Protein AF-A0A2E0MZ98-F1 (afdb_monomer_lite)

Sequence (123 aa):
MKPDGNIFLRGNPHPTDPNKCYFDMWYFTWFPKGANEYFSNSMGKYVDIESPVEHLTGKFGEISAGAGIDQDVSVWQSQQQGLGSRGFKGDYMPYQERRIRFHHETIDRYIDNSLQNFIKKNS

Foldseek 3Di:
DDPFKDKDWDWAQDPPDNLDIDIDIDIDGDDDPPDQWDQDPLVRGIDGPPDDDDDDDDDLVVDDPDDVVNVVVVVSNVVSVVVPDPPDDDDDDDPVCVVVVVVVVVVVCVVVVVVVVVVVVVD

Structure (mmCIF, N/CA/C/O backbone):
data_AF-A0A2E0MZ98-F1
#
_entry.id   AF-A0A2E0MZ98-F1
#
loop_
_atom_site.group_PDB
_atom_site.id
_atom_site.type_symbol
_atom_site.label_atom_id
_atom_site.label_alt_id
_atom_site.label_comp_id
_atom_site.label_asym_id
_atom_site.label_entity_id
_atom_site.label_seq_id
_atom_site.pdbx_PDB_ins_code
_atom_site.Cartn_x
_atom_site.Cartn_y
_atom_site.Cartn_z
_atom_site.occupancy
_atom_site.B_iso_or_equiv
_atom_site.auth_seq_id
_atom_site.auth_comp_id
_atom_site.auth_asym_id
_atom_site.auth_atom_id
_atom_site.pdbx_PDB_model_num
ATOM 1 N N . MET A 1 1 ? -0.257 6.400 -14.759 1.00 51.25 1 MET A N 1
ATOM 2 C CA . MET A 1 1 ? -0.298 5.020 -15.285 1.00 51.25 1 MET A CA 1
ATOM 3 C C . MET A 1 1 ? -0.128 5.076 -16.784 1.00 51.25 1 MET A C 1
ATOM 5 O O . MET A 1 1 ? -0.776 5.906 -17.412 1.00 51.25 1 MET A O 1
ATOM 9 N N . LYS A 1 2 ? 0.764 4.253 -17.329 1.00 61.59 2 LYS A N 1
ATOM 10 C CA . LYS A 1 2 ? 0.829 4.025 -18.770 1.00 61.59 2 LYS A CA 1
ATOM 11 C C . LYS A 1 2 ? -0.108 2.847 -19.106 1.00 61.59 2 LYS A C 1
ATOM 13 O O . LYS A 1 2 ? -0.313 2.002 -18.237 1.00 61.59 2 LYS A O 1
ATOM 18 N N . PRO A 1 3 ? -0.734 2.825 -20.292 1.00 67.12 3 PRO A N 1
ATOM 19 C CA . PRO A 1 3 ? -1.771 1.844 -20.635 1.00 67.12 3 PRO A CA 1
ATOM 20 C C . PRO A 1 3 ? -1.255 0.401 -20.802 1.00 67.12 3 PRO A C 1
ATOM 22 O O . PRO A 1 3 ? -2.057 -0.512 -20.958 1.00 67.12 3 PRO A O 1
ATOM 25 N N . ASP A 1 4 ? 0.061 0.198 -20.787 1.00 74.69 4 ASP A N 1
ATOM 26 C CA . ASP A 1 4 ? 0.771 -1.060 -21.037 1.00 74.69 4 ASP A CA 1
ATOM 27 C C . ASP A 1 4 ? 1.021 -1.910 -19.778 1.00 74.69 4 ASP A C 1
ATOM 29 O O . ASP A 1 4 ? 1.342 -3.095 -19.894 1.00 74.69 4 ASP A O 1
ATOM 33 N N . GLY A 1 5 ? 0.850 -1.344 -18.577 1.00 79.38 5 GLY A N 1
ATOM 34 C CA . GLY A 1 5 ? 1.155 -2.028 -17.319 1.00 79.38 5 GLY A CA 1
ATOM 35 C C . GLY A 1 5 ? 0.123 -1.808 -16.217 1.00 79.38 5 GLY A C 1
ATOM 36 O O . GLY A 1 5 ? -0.433 -0.720 -16.066 1.00 79.38 5 GLY A O 1
ATOM 37 N N . ASN A 1 6 ? -0.098 -2.848 -15.412 1.00 86.75 6 ASN A N 1
ATOM 38 C CA . ASN A 1 6 ? -0.968 -2.837 -14.241 1.00 86.75 6 ASN A CA 1
ATOM 39 C C . ASN A 1 6 ? -0.158 -3.101 -12.974 1.00 86.75 6 ASN A C 1
ATOM 41 O O . ASN A 1 6 ? 0.630 -4.045 -12.909 1.00 86.75 6 ASN A O 1
ATOM 45 N N . ILE A 1 7 ? -0.399 -2.283 -11.952 1.00 87.50 7 ILE A N 1
ATOM 46 C CA . ILE A 1 7 ? 0.171 -2.472 -10.620 1.00 87.50 7 ILE A CA 1
ATOM 47 C C . ILE A 1 7 ? -0.890 -3.129 -9.744 1.00 87.50 7 ILE A C 1
ATOM 49 O O . ILE A 1 7 ? -2.007 -2.622 -9.639 1.00 87.50 7 ILE A O 1
ATOM 53 N N . PHE A 1 8 ? -0.530 -4.230 -9.095 1.00 90.88 8 PHE A N 1
ATOM 54 C CA . PHE A 1 8 ? -1.339 -4.840 -8.046 1.00 90.88 8 PHE A CA 1
ATOM 55 C C . PHE A 1 8 ? -0.689 -4.571 -6.699 1.00 90.88 8 PHE A C 1
ATOM 57 O O . PHE A 1 8 ? 0.481 -4.886 -6.501 1.00 90.88 8 PHE A O 1
ATOM 64 N N . LEU A 1 9 ? -1.469 -3.992 -5.789 1.00 92.12 9 LEU A N 1
ATOM 65 C CA . LEU A 1 9 ? -1.047 -3.639 -4.441 1.00 92.12 9 LEU A CA 1
ATOM 66 C C . LEU A 1 9 ? -1.887 -4.419 -3.441 1.00 92.12 9 LEU A C 1
ATOM 68 O O . LEU A 1 9 ? -3.116 -4.450 -3.551 1.00 92.12 9 LEU A O 1
ATOM 72 N N . ARG A 1 10 ? -1.235 -5.025 -2.453 1.00 93.06 10 ARG A N 1
ATOM 73 C CA . ARG A 1 10 ? -1.917 -5.775 -1.402 1.00 93.06 10 ARG A CA 1
ATOM 74 C C . ARG A 1 10 ? -1.299 -5.473 -0.046 1.00 93.06 10 ARG A C 1
ATOM 76 O O . ARG A 1 10 ? -0.167 -5.851 0.220 1.00 93.06 10 ARG A O 1
ATOM 83 N N . GLY A 1 11 ? -2.082 -4.848 0.828 1.00 91.44 11 GLY A N 1
ATOM 84 C CA . GLY A 1 11 ? -1.778 -4.766 2.254 1.00 91.44 11 GLY A CA 1
ATOM 85 C C . GLY A 1 11 ? -2.408 -5.940 3.001 1.00 91.44 11 GLY A C 1
ATOM 86 O O . GLY A 1 11 ? -3.613 -6.160 2.892 1.00 91.44 11 GLY A O 1
ATOM 87 N N . ASN A 1 12 ? -1.608 -6.686 3.761 1.00 92.38 12 ASN A N 1
ATOM 88 C CA . ASN A 1 12 ? -2.074 -7.741 4.657 1.00 92.38 12 ASN A CA 1
ATOM 89 C C . ASN A 1 12 ? -1.721 -7.387 6.106 1.00 92.38 12 ASN A C 1
ATOM 91 O O . ASN A 1 12 ? -0.557 -7.076 6.373 1.00 92.38 12 ASN A O 1
ATOM 95 N N . PRO A 1 13 ? -2.659 -7.486 7.062 1.00 92.06 13 PRO A N 1
ATOM 96 C CA . PRO A 1 13 ? -2.314 -7.350 8.472 1.00 92.06 13 PRO A CA 1
ATOM 97 C C . PRO A 1 13 ? -1.311 -8.438 8.872 1.00 92.06 13 PRO A C 1
ATOM 99 O O . PRO A 1 13 ? -1.391 -9.577 8.404 1.00 92.06 13 PRO A O 1
ATOM 102 N N . HIS A 1 14 ? -0.357 -8.099 9.737 1.00 95.06 14 HIS A N 1
ATOM 103 C CA . HIS A 1 14 ? 0.546 -9.104 10.285 1.00 95.06 14 HIS A CA 1
ATOM 104 C C . HIS A 1 14 ? -0.246 -10.057 11.202 1.00 95.06 14 HIS A C 1
ATOM 106 O O . HIS A 1 14 ? -1.059 -9.590 12.002 1.00 95.06 14 HIS A O 1
ATOM 112 N N . PRO A 1 15 ? -0.018 -11.383 11.136 1.00 94.94 15 PRO A N 1
ATOM 113 C CA . PRO A 1 15 ? -0.866 -12.372 11.810 1.00 94.94 15 PRO A CA 1
ATOM 114 C C . PRO A 1 15 ? -0.876 -12.256 13.339 1.00 94.94 15 PRO A C 1
ATOM 116 O O . PRO A 1 15 ? -1.796 -12.750 13.984 1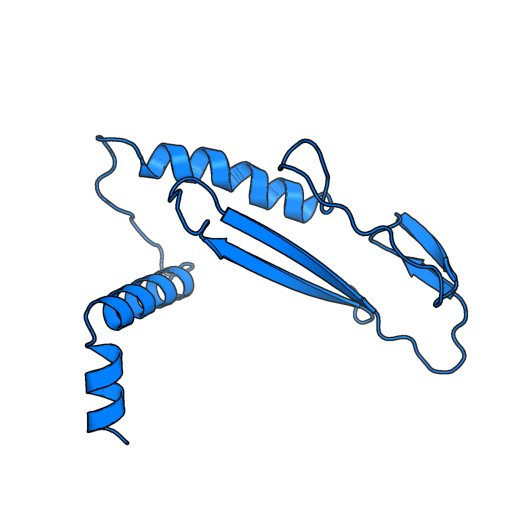.00 94.94 15 PRO A O 1
ATOM 119 N N . THR A 1 16 ? 0.151 -11.638 13.927 1.00 96.69 16 THR A N 1
ATOM 120 C CA . THR A 1 16 ? 0.332 -11.579 15.388 1.00 96.69 16 THR A CA 1
ATOM 121 C C . THR A 1 16 ? 0.677 -10.198 15.941 1.00 96.69 16 THR A C 1
ATOM 123 O O . THR A 1 16 ? 0.757 -10.046 17.155 1.00 96.69 16 THR A O 1
ATOM 126 N N . ASP A 1 17 ? 0.898 -9.193 15.090 1.00 95.00 17 ASP A N 1
ATOM 127 C CA . ASP A 1 17 ? 1.346 -7.869 15.539 1.00 95.00 17 ASP A CA 1
ATOM 128 C C . ASP A 1 17 ? 0.499 -6.785 14.866 1.00 95.00 17 ASP A C 1
ATOM 130 O O . ASP A 1 17 ? 0.718 -6.493 13.692 1.00 95.00 17 ASP A O 1
ATOM 134 N N . PRO A 1 18 ? -0.458 -6.167 15.577 1.00 90.75 18 PRO A N 1
ATOM 135 C CA . PRO A 1 18 ? -1.347 -5.170 14.986 1.00 90.75 18 PRO A CA 1
ATOM 136 C C . PRO A 1 18 ? -0.624 -3.882 14.558 1.00 90.75 18 PRO A C 1
ATOM 138 O O . PRO A 1 18 ? -1.224 -3.052 13.887 1.00 90.75 18 PRO A O 1
ATOM 141 N N . ASN A 1 19 ? 0.654 -3.702 14.917 1.00 91.81 19 ASN A N 1
ATOM 142 C CA . ASN A 1 19 ? 1.465 -2.562 14.484 1.00 91.81 19 ASN A CA 1
ATOM 143 C C . ASN A 1 19 ? 2.284 -2.848 13.219 1.00 91.81 19 ASN A C 1
ATOM 145 O O . ASN A 1 19 ? 3.133 -2.039 12.841 1.00 91.81 19 ASN A O 1
ATOM 149 N N . LYS A 1 20 ? 2.078 -4.004 12.579 1.00 92.75 20 LYS A N 1
ATOM 150 C CA . LYS A 1 20 ? 2.788 -4.406 11.365 1.00 92.75 20 LYS A CA 1
ATOM 151 C C . LYS A 1 20 ? 1.815 -4.865 10.288 1.00 92.75 20 LYS A C 1
ATOM 153 O O . LYS A 1 20 ? 0.741 -5.398 10.557 1.00 92.75 20 LYS A O 1
ATOM 158 N N . CYS A 1 21 ? 2.251 -4.721 9.046 1.00 94.06 21 CYS A N 1
ATOM 159 C CA . CYS A 1 21 ? 1.60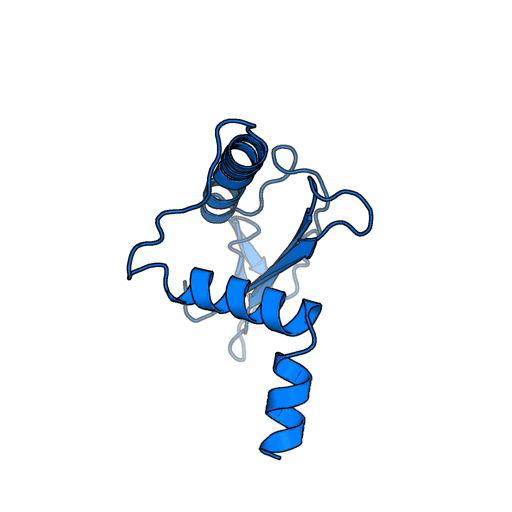6 -5.309 7.884 1.00 94.06 21 CYS A CA 1
ATOM 160 C C . CYS A 1 21 ? 2.669 -5.836 6.916 1.00 94.06 21 CYS A C 1
ATOM 162 O O . CYS A 1 21 ? 3.830 -5.423 6.966 1.00 94.06 21 CYS A O 1
ATOM 164 N N . TYR A 1 22 ? 2.260 -6.756 6.051 1.00 93.94 22 TYR A N 1
ATOM 165 C CA . TYR A 1 22 ? 2.985 -7.062 4.825 1.00 93.94 22 TYR A CA 1
ATOM 166 C C . TYR A 1 22 ? 2.376 -6.243 3.698 1.00 93.94 22 TYR A C 1
ATOM 168 O O . TYR A 1 22 ? 1.150 -6.130 3.609 1.00 93.94 22 TYR A O 1
ATOM 176 N N . PHE A 1 23 ? 3.225 -5.679 2.851 1.00 93.00 23 PHE A N 1
ATOM 177 C CA . PHE A 1 23 ? 2.793 -4.952 1.673 1.00 93.00 23 PHE A CA 1
ATOM 178 C C . PHE A 1 23 ? 3.451 -5.553 0.444 1.00 93.00 23 PHE A C 1
ATOM 180 O O . PHE A 1 23 ? 4.670 -5.488 0.292 1.00 93.00 23 PHE A O 1
ATOM 187 N N . ASP A 1 24 ? 2.624 -6.133 -0.412 1.00 93.06 24 ASP A N 1
ATOM 188 C CA . ASP A 1 24 ? 3.062 -6.761 -1.643 1.00 93.06 24 ASP A CA 1
ATOM 189 C C . ASP A 1 24 ? 2.739 -5.845 -2.829 1.00 93.06 24 ASP A C 1
ATOM 191 O O . ASP A 1 24 ? 1.624 -5.318 -2.945 1.00 93.06 24 ASP A O 1
ATOM 195 N N . MET A 1 25 ? 3.708 -5.688 -3.731 1.00 90.94 25 MET A N 1
ATOM 196 C CA . MET A 1 25 ? 3.540 -4.983 -4.997 1.00 90.94 25 MET A CA 1
ATOM 197 C C . MET A 1 25 ? 3.969 -5.882 -6.150 1.00 90.94 25 MET A C 1
ATOM 199 O O . MET A 1 25 ? 5.100 -6.363 -6.192 1.00 90.94 25 MET A O 1
ATOM 203 N N . TRP A 1 26 ? 3.092 -6.013 -7.140 1.00 90.31 26 TRP A N 1
ATOM 204 C CA . TRP A 1 26 ? 3.406 -6.652 -8.412 1.00 90.31 26 TRP A CA 1
ATOM 205 C C . TRP A 1 26 ? 3.204 -5.677 -9.561 1.00 90.31 26 TRP A C 1
ATOM 207 O O . TRP A 1 26 ? 2.235 -4.914 -9.577 1.00 90.31 26 TRP A O 1
ATOM 217 N N . TYR A 1 27 ? 4.100 -5.743 -10.541 1.00 86.88 27 TYR A N 1
ATOM 218 C CA . TYR A 1 27 ? 3.974 -5.026 -11.802 1.00 86.88 27 TYR A CA 1
ATOM 219 C C . TYR A 1 27 ? 3.785 -6.039 -12.926 1.00 86.88 27 TYR A C 1
ATOM 221 O O . TYR A 1 27 ? 4.673 -6.846 -13.191 1.00 86.88 27 TYR A O 1
ATOM 229 N N . PHE A 1 28 ? 2.631 -5.998 -13.581 1.00 87.06 28 PHE A N 1
ATOM 230 C CA . PHE A 1 28 ? 2.323 -6.857 -14.718 1.00 87.06 28 PHE A CA 1
ATOM 231 C C . PHE A 1 28 ? 2.275 -6.018 -15.983 1.00 87.06 28 PHE A C 1
ATOM 233 O O . PHE A 1 28 ? 1.507 -5.059 -16.061 1.00 87.06 28 PHE A O 1
ATOM 240 N N . THR A 1 29 ? 3.054 -6.407 -16.983 1.00 86.75 29 THR A N 1
ATOM 241 C CA . THR A 1 29 ? 3.071 -5.746 -18.289 1.00 86.75 29 THR A CA 1
ATOM 242 C C . THR A 1 29 ? 2.446 -6.669 -19.319 1.00 86.75 29 THR A C 1
ATOM 244 O O . THR A 1 29 ? 2.754 -7.860 -19.351 1.00 86.75 29 THR A O 1
ATOM 247 N N . TRP A 1 30 ? 1.570 -6.130 -20.166 1.00 86.31 30 TRP A N 1
ATOM 248 C CA . TRP A 1 30 ? 1.043 -6.874 -21.303 1.00 86.31 30 TRP A CA 1
ATOM 249 C C . TRP A 1 30 ? 1.710 -6.388 -22.587 1.00 86.31 30 TRP A C 1
ATOM 251 O O . TRP A 1 30 ? 1.528 -5.246 -23.004 1.00 86.31 30 TRP A O 1
ATOM 261 N N . PHE A 1 31 ? 2.489 -7.266 -23.217 1.00 88.81 31 PHE A N 1
ATOM 262 C CA . PHE A 1 31 ? 3.228 -6.934 -24.429 1.00 88.81 31 PHE A CA 1
ATOM 263 C C . PHE A 1 31 ? 2.393 -7.149 -25.701 1.00 88.81 31 PHE A C 1
ATOM 265 O O . PHE A 1 31 ? 1.715 -8.175 -25.831 1.00 88.81 31 PHE A O 1
ATOM 272 N N . PRO A 1 32 ? 2.448 -6.219 -26.673 1.00 89.12 32 PRO A N 1
ATOM 273 C CA . PRO A 1 32 ? 1.843 -6.428 -27.980 1.00 89.12 32 PRO A CA 1
ATOM 274 C C . PRO A 1 32 ? 2.603 -7.503 -28.770 1.00 89.12 32 PRO A C 1
ATOM 276 O O . PRO A 1 32 ? 3.792 -7.746 -28.561 1.00 89.12 32 PRO A O 1
ATOM 279 N N . LYS A 1 33 ? 1.920 -8.142 -29.725 1.00 91.88 33 LYS A N 1
ATOM 280 C CA . LYS A 1 33 ? 2.520 -9.192 -30.559 1.00 91.88 33 LYS A CA 1
ATOM 281 C C . LYS A 1 33 ? 3.724 -8.649 -31.341 1.00 91.88 33 LYS A C 1
ATOM 283 O O . LYS A 1 33 ? 3.586 -7.675 -32.075 1.00 91.88 33 LYS A O 1
ATOM 288 N N . GLY A 1 34 ? 4.863 -9.334 -31.238 1.00 93.44 34 GLY A N 1
ATOM 289 C CA . GLY A 1 34 ? 6.101 -8.982 -31.943 1.00 93.44 34 GLY A CA 1
ATOM 290 C C . GLY A 1 34 ? 6.980 -7.956 -31.224 1.00 93.44 34 GLY A C 1
ATOM 291 O O . GLY A 1 34 ? 8.014 -7.581 -31.771 1.00 93.44 34 GLY A O 1
ATOM 292 N N . ALA A 1 35 ? 6.597 -7.504 -30.026 1.00 92.19 35 ALA A N 1
ATOM 293 C CA . ALA A 1 35 ? 7.505 -6.755 -29.167 1.00 92.19 35 ALA A CA 1
ATOM 294 C C . ALA A 1 35 ? 8.591 -7.681 -28.611 1.00 92.19 35 ALA A C 1
ATOM 296 O O . ALA A 1 35 ? 8.282 -8.773 -28.144 1.00 92.19 35 ALA A O 1
ATOM 297 N N . ASN A 1 36 ? 9.836 -7.208 -28.632 1.00 94.69 36 ASN A N 1
ATOM 298 C CA . ASN A 1 36 ? 10.981 -7.898 -28.030 1.00 94.69 36 ASN A CA 1
ATOM 299 C C . ASN A 1 36 ? 11.615 -7.072 -26.902 1.00 94.69 36 ASN A C 1
ATOM 301 O O . ASN A 1 36 ? 12.383 -7.602 -26.113 1.00 94.69 36 ASN A O 1
ATOM 305 N N . GLU A 1 37 ? 11.281 -5.784 -26.796 1.00 94.31 37 GLU A N 1
ATOM 306 C CA . GLU A 1 37 ? 11.795 -4.892 -25.759 1.00 94.31 37 GLU A CA 1
ATOM 307 C C . GLU A 1 37 ? 10.692 -3.996 -25.191 1.00 94.31 37 GLU A C 1
ATOM 309 O O . GLU A 1 37 ? 9.695 -3.698 -25.856 1.00 94.31 37 GLU A O 1
ATOM 314 N N . TYR A 1 38 ? 10.885 -3.546 -23.954 1.00 90.88 38 TYR A N 1
ATOM 315 C CA . TYR A 1 38 ? 10.023 -2.567 -23.299 1.00 90.88 38 TYR A CA 1
ATOM 316 C C . TYR A 1 38 ? 10.801 -1.743 -22.272 1.00 90.88 38 TYR A C 1
ATOM 318 O O . TYR A 1 38 ? 11.855 -2.155 -21.788 1.00 90.88 38 TYR A O 1
ATOM 326 N N . PHE A 1 39 ? 10.268 -0.577 -21.897 1.00 89.06 39 PHE A N 1
ATOM 327 C CA . PHE A 1 39 ? 10.805 0.191 -20.775 1.00 89.06 39 PHE A CA 1
ATOM 328 C C . PHE A 1 39 ? 10.253 -0.350 -19.451 1.00 89.06 39 PHE A C 1
ATOM 330 O O . PHE A 1 39 ? 9.088 -0.117 -19.114 1.00 89.06 39 PHE A O 1
ATOM 337 N N . SER A 1 40 ? 11.090 -1.034 -18.673 1.00 87.69 40 SER A N 1
ATOM 338 C CA . SER A 1 40 ? 10.712 -1.535 -17.352 1.00 87.69 40 SER A CA 1
ATOM 339 C C . SER A 1 40 ? 10.745 -0.409 -16.324 1.00 87.69 40 SER A C 1
ATOM 341 O O . SER A 1 40 ? 11.812 0.097 -15.980 1.00 87.69 40 SER A O 1
ATOM 343 N N . ASN A 1 41 ? 9.579 -0.023 -15.795 1.00 81.94 41 ASN A N 1
ATOM 344 C CA . ASN A 1 41 ? 9.504 0.993 -14.738 1.00 81.94 41 ASN A CA 1
ATOM 345 C C . ASN A 1 41 ? 10.131 0.495 -13.424 1.00 81.94 41 ASN A C 1
ATOM 347 O O . ASN A 1 41 ? 10.708 1.294 -12.696 1.00 81.94 41 ASN A O 1
ATOM 351 N N . SER A 1 42 ? 10.070 -0.814 -13.154 1.00 81.50 42 SER A N 1
ATOM 352 C CA . SER A 1 42 ? 10.707 -1.429 -11.984 1.00 81.50 42 SER A CA 1
ATOM 353 C C . SER A 1 42 ? 12.235 -1.446 -12.083 1.00 81.50 42 SER A C 1
ATOM 355 O O . SER A 1 42 ? 12.905 -1.373 -11.062 1.00 81.50 42 SER A O 1
ATOM 357 N N . MET A 1 43 ? 12.796 -1.522 -13.297 1.00 85.75 43 MET A N 1
ATOM 358 C CA . MET A 1 43 ? 14.253 -1.549 -13.520 1.00 85.75 43 MET A CA 1
ATOM 359 C C . MET A 1 43 ? 14.826 -0.210 -14.013 1.00 85.75 43 MET A C 1
ATOM 361 O O . MET A 1 43 ? 16.041 -0.076 -14.143 1.00 85.75 43 MET A O 1
ATOM 365 N N . GLY A 1 44 ? 13.970 0.763 -14.338 1.00 87.19 44 GLY A N 1
ATOM 366 C CA . GLY A 1 44 ? 14.351 2.093 -14.819 1.00 87.19 44 GLY A CA 1
ATOM 367 C C . GLY A 1 44 ? 15.054 2.121 -16.182 1.00 87.19 44 GLY A C 1
ATOM 368 O O . GLY A 1 44 ? 15.761 3.084 -16.472 1.00 87.19 44 GLY A O 1
ATOM 369 N N . LYS A 1 45 ? 14.912 1.081 -17.014 1.00 91.50 45 LYS A N 1
ATOM 370 C CA . LYS A 1 45 ? 15.629 0.952 -18.295 1.00 91.50 45 LYS A CA 1
ATOM 371 C C . LYS A 1 45 ? 14.858 0.117 -19.318 1.00 91.50 45 LYS A C 1
ATOM 373 O O . LYS A 1 45 ? 13.954 -0.635 -18.955 1.00 91.50 45 LYS A O 1
ATOM 378 N N . TYR A 1 46 ? 15.245 0.238 -20.589 1.00 93.00 46 TYR A N 1
ATOM 379 C CA . TYR A 1 46 ? 14.803 -0.687 -21.633 1.00 93.00 46 TYR A CA 1
ATOM 380 C C . TYR A 1 46 ? 15.425 -2.068 -21.409 1.00 93.00 46 TYR A C 1
ATOM 382 O O . TYR A 1 46 ? 16.621 -2.169 -21.122 1.00 93.00 46 TYR A O 1
ATOM 390 N N . VAL A 1 47 ? 14.602 -3.109 -21.496 1.00 93.00 47 VAL A N 1
ATOM 391 C CA . VAL A 1 47 ? 14.992 -4.512 -21.320 1.00 93.00 47 VAL A CA 1
ATOM 392 C C . VAL A 1 47 ? 14.229 -5.402 -22.299 1.00 93.00 47 VAL A C 1
ATOM 394 O O . VAL A 1 47 ? 13.181 -5.004 -22.812 1.00 93.00 47 VAL A O 1
ATOM 397 N N . ASP A 1 48 ? 14.746 -6.608 -22.527 1.00 94.69 48 ASP A N 1
ATOM 398 C CA . ASP A 1 48 ? 14.028 -7.653 -23.261 1.00 94.69 48 ASP A CA 1
ATOM 399 C C . ASP A 1 48 ? 12.759 -8.067 -22.492 1.00 94.69 48 ASP A C 1
ATOM 401 O O . ASP A 1 48 ? 12.762 -8.060 -21.256 1.00 94.69 48 ASP A O 1
ATOM 405 N N . ILE A 1 49 ? 11.685 -8.420 -23.201 1.00 91.94 49 ILE A N 1
ATOM 406 C CA . ILE A 1 49 ? 10.404 -8.828 -22.596 1.00 91.94 49 ILE A CA 1
ATOM 407 C C . ILE A 1 49 ? 10.530 -10.060 -21.681 1.00 91.94 49 ILE A C 1
ATOM 409 O O . ILE A 1 49 ? 9.758 -10.185 -20.733 1.00 91.94 49 ILE A O 1
ATOM 413 N N . GLU A 1 50 ? 11.532 -10.912 -21.910 1.00 91.38 50 GLU A N 1
ATOM 414 C CA . GLU A 1 50 ? 11.839 -12.102 -21.111 1.00 91.38 50 GLU A CA 1
ATOM 415 C C . GLU A 1 50 ? 12.788 -11.803 -19.939 1.00 91.38 50 GLU A C 1
ATOM 417 O O . GLU A 1 50 ? 13.128 -12.696 -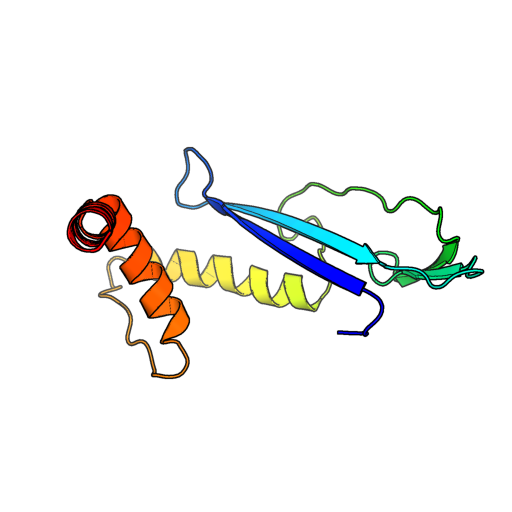19.160 1.00 91.38 50 GLU A O 1
ATOM 422 N N . SER A 1 51 ? 13.253 -10.556 -19.792 1.00 91.00 51 SER A N 1
ATOM 423 C CA . SER A 1 51 ? 14.174 -10.187 -18.715 1.00 91.00 51 SER A CA 1
ATOM 424 C C . SER A 1 51 ? 13.481 -10.321 -17.357 1.00 91.00 51 SER A C 1
ATOM 426 O O . SER A 1 51 ? 12.530 -9.578 -17.085 1.00 91.00 51 SER A O 1
ATOM 428 N N . PRO A 1 52 ? 13.959 -11.206 -16.462 1.00 86.38 52 PRO A N 1
ATOM 429 C CA . PRO A 1 52 ? 13.367 -11.334 -15.145 1.00 86.38 52 PRO A CA 1
ATOM 430 C C . PRO A 1 52 ? 13.662 -10.080 -14.321 1.00 86.38 52 PRO A C 1
ATOM 432 O O . PRO A 1 52 ? 14.797 -9.599 -14.260 1.00 86.38 52 PRO A O 1
ATOM 435 N N . VAL A 1 53 ? 12.633 -9.567 -13.654 1.00 86.81 53 VAL A N 1
ATOM 436 C CA . VAL A 1 53 ? 12.799 -8.561 -12.604 1.00 86.81 53 VAL A CA 1
ATOM 437 C C . VAL A 1 53 ? 13.170 -9.284 -11.312 1.00 86.81 53 VAL A C 1
ATOM 439 O O . VAL A 1 53 ? 12.580 -10.312 -10.978 1.00 86.81 53 VAL A O 1
ATOM 442 N N . GLU A 1 54 ? 14.148 -8.753 -10.581 1.00 88.00 54 GLU A N 1
ATOM 443 C CA . GLU A 1 54 ? 14.514 -9.282 -9.269 1.00 88.00 54 GLU A CA 1
ATOM 444 C C . GLU A 1 54 ? 13.345 -9.130 -8.287 1.00 88.00 54 GLU A C 1
ATOM 446 O O . GLU A 1 54 ? 12.768 -8.050 -8.139 1.00 88.00 54 GLU A O 1
ATOM 451 N N . HIS A 1 55 ? 12.995 -10.218 -7.602 1.00 90.44 55 HIS A N 1
ATOM 452 C CA . HIS A 1 55 ? 12.010 -10.171 -6.533 1.00 90.44 55 HIS A CA 1
ATOM 453 C C . HIS A 1 55 ? 12.684 -9.725 -5.235 1.00 90.44 55 HIS A C 1
ATOM 455 O O . HIS A 1 55 ? 13.470 -10.467 -4.645 1.00 90.44 55 HIS A O 1
ATOM 461 N N . LEU A 1 56 ? 12.360 -8.513 -4.792 1.00 90.75 56 LEU A N 1
ATOM 462 C CA . LEU A 1 56 ? 12.905 -7.927 -3.574 1.00 90.75 56 LEU A CA 1
ATOM 463 C C . LEU A 1 56 ? 11.962 -8.154 -2.391 1.00 90.75 56 LEU A C 1
ATOM 465 O O . LEU A 1 56 ? 10.744 -8.039 -2.505 1.00 90.75 56 LEU A O 1
ATOM 469 N N . THR A 1 57 ? 12.533 -8.447 -1.227 1.00 93.50 57 THR A N 1
ATOM 470 C CA . THR A 1 57 ? 11.808 -8.533 0.045 1.00 93.50 57 THR A CA 1
ATOM 471 C C . THR A 1 57 ? 12.644 -7.862 1.122 1.00 93.50 57 THR A C 1
ATOM 473 O O . THR A 1 57 ? 13.837 -8.125 1.245 1.00 93.50 57 THR A O 1
ATOM 476 N N . GLY A 1 58 ? 12.026 -6.990 1.907 1.00 92.56 58 GLY A N 1
ATOM 477 C CA . GLY A 1 58 ? 12.728 -6.179 2.893 1.00 92.56 58 GLY A CA 1
ATOM 478 C C . GLY A 1 58 ? 11.767 -5.283 3.654 1.00 92.56 58 GLY A C 1
ATOM 479 O O . GLY A 1 58 ? 10.557 -5.304 3.413 1.00 92.56 58 GLY A O 1
ATOM 480 N N . LYS A 1 59 ? 12.295 -4.508 4.600 1.00 90.56 59 LYS A N 1
ATOM 481 C CA . LYS A 1 59 ? 11.482 -3.534 5.330 1.00 90.56 59 LYS A CA 1
ATOM 482 C C . LYS A 1 59 ? 11.392 -2.227 4.553 1.00 90.56 59 LYS A C 1
ATOM 484 O O . LYS A 1 59 ? 12.293 -1.862 3.798 1.00 90.56 59 LYS A O 1
ATOM 489 N N . PHE A 1 60 ? 10.313 -1.489 4.796 1.00 84.56 60 PHE A N 1
ATOM 490 C CA . PHE A 1 60 ? 10.208 -0.111 4.333 1.00 84.56 60 PHE A CA 1
ATOM 491 C C . PHE A 1 60 ? 11.431 0.705 4.784 1.00 84.56 60 PHE A C 1
ATOM 493 O O . PHE A 1 60 ? 11.836 0.625 5.946 1.00 84.56 60 PHE A O 1
ATOM 500 N N . GLY A 1 61 ? 12.015 1.464 3.854 1.00 84.50 61 GLY A N 1
ATOM 501 C CA . GLY A 1 61 ? 13.244 2.237 4.057 1.00 84.50 61 GLY A CA 1
ATOM 502 C C . GLY A 1 61 ? 14.537 1.478 3.735 1.00 84.50 61 GLY A C 1
ATOM 503 O O . GLY A 1 61 ? 15.554 2.119 3.492 1.00 84.50 61 GLY A O 1
ATOM 504 N N . GLU A 1 62 ? 14.506 0.142 3.680 1.00 91.62 62 GLU A N 1
ATOM 505 C CA . GLU A 1 62 ? 15.630 -0.685 3.208 1.00 91.62 62 GLU A CA 1
ATOM 506 C C . GLU A 1 62 ? 15.506 -0.987 1.708 1.00 91.62 62 GLU A C 1
ATOM 508 O O . GLU A 1 62 ? 16.504 -1.020 0.992 1.00 91.62 62 GLU A O 1
ATOM 513 N N . ILE A 1 63 ? 14.272 -1.184 1.235 1.00 89.62 63 ILE A N 1
ATOM 514 C CA . ILE A 1 63 ? 13.932 -1.405 -0.174 1.00 89.62 63 ILE A CA 1
ATOM 515 C C . ILE A 1 63 ? 12.944 -0.337 -0.653 1.00 89.62 63 ILE A C 1
ATOM 517 O O . ILE A 1 63 ? 12.122 0.149 0.126 1.00 89.62 63 ILE A O 1
ATOM 521 N N . SER A 1 64 ? 13.027 0.015 -1.936 1.00 86.88 64 SER A N 1
ATOM 522 C CA . SER A 1 64 ? 12.104 0.945 -2.596 1.00 86.88 64 SER A CA 1
ATOM 523 C C . SER A 1 64 ? 11.126 0.175 -3.480 1.00 86.88 64 SER A C 1
ATOM 525 O O . SER A 1 64 ? 11.531 -0.711 -4.234 1.00 86.88 64 SER A O 1
ATOM 527 N N . ALA A 1 65 ? 9.848 0.549 -3.419 1.00 85.06 65 ALA A N 1
ATOM 528 C CA . ALA A 1 65 ? 8.806 0.088 -4.340 1.00 85.06 65 ALA A CA 1
ATOM 529 C C . ALA A 1 65 ? 8.505 1.140 -5.430 1.00 85.06 65 ALA A C 1
ATOM 531 O O . ALA A 1 65 ? 7.493 1.073 -6.129 1.00 85.06 65 ALA A O 1
ATOM 532 N N . GLY A 1 66 ? 9.396 2.122 -5.588 1.00 85.06 66 GLY A N 1
ATOM 533 C CA . GLY A 1 66 ? 9.234 3.272 -6.466 1.00 85.06 66 GLY A CA 1
ATOM 534 C C . GLY A 1 66 ? 8.702 4.499 -5.726 1.00 85.06 66 GLY A C 1
ATOM 535 O O . GLY A 1 66 ? 7.924 4.402 -4.780 1.00 85.06 66 GLY A O 1
ATOM 536 N N . ALA A 1 67 ? 9.093 5.683 -6.207 1.00 85.12 67 ALA A N 1
ATOM 537 C CA . ALA A 1 67 ? 8.943 6.942 -5.474 1.00 85.12 67 ALA A CA 1
ATOM 538 C C . ALA A 1 67 ? 7.514 7.254 -4.994 1.00 85.12 67 ALA A C 1
ATOM 540 O O . ALA A 1 67 ? 7.350 7.808 -3.913 1.00 85.12 67 ALA A O 1
ATOM 541 N N . GLY A 1 68 ? 6.484 6.909 -5.775 1.00 85.94 68 GLY A N 1
ATOM 542 C CA . GLY A 1 68 ? 5.091 7.144 -5.375 1.00 85.94 68 GLY A CA 1
ATOM 543 C C . GLY A 1 68 ? 4.648 6.251 -4.213 1.00 85.94 68 GLY A C 1
ATOM 544 O O . GLY A 1 68 ? 4.073 6.738 -3.247 1.00 85.94 68 GLY A O 1
ATOM 545 N N . ILE A 1 69 ? 4.978 4.960 -4.269 1.00 88.25 69 ILE A N 1
ATOM 546 C CA . ILE A 1 69 ? 4.650 4.019 -3.192 1.00 88.25 69 ILE A CA 1
ATOM 547 C C . ILE A 1 69 ? 5.459 4.340 -1.938 1.00 88.25 69 ILE A C 1
ATOM 549 O O . ILE A 1 69 ? 4.919 4.317 -0.837 1.00 88.25 69 ILE A O 1
ATOM 553 N N . ASP A 1 70 ? 6.731 4.703 -2.094 1.00 88.75 70 ASP A N 1
ATOM 554 C CA . ASP A 1 70 ? 7.569 5.086 -0.959 1.00 88.75 70 ASP A CA 1
ATOM 555 C C . ASP A 1 70 ? 6.999 6.315 -0.228 1.00 88.75 70 ASP A C 1
ATOM 557 O O . ASP A 1 70 ? 7.029 6.375 1.002 1.00 88.75 70 ASP A O 1
ATOM 561 N N . GLN A 1 71 ? 6.426 7.273 -0.969 1.00 89.69 71 GLN A N 1
ATOM 562 C CA . GLN A 1 71 ? 5.723 8.422 -0.392 1.00 89.69 71 GLN A CA 1
ATOM 563 C C . GLN A 1 71 ? 4.471 7.993 0.377 1.00 89.69 71 GLN A C 1
ATOM 565 O O . GLN A 1 71 ? 4.312 8.410 1.525 1.00 89.69 71 GLN A O 1
ATOM 570 N N . ASP A 1 72 ? 3.628 7.131 -0.194 1.00 89.12 72 ASP A N 1
ATOM 571 C CA . ASP A 1 72 ? 2.425 6.632 0.483 1.00 89.12 72 ASP A CA 1
ATOM 572 C C . ASP A 1 72 ? 2.775 5.876 1.777 1.00 89.12 72 ASP A C 1
ATOM 574 O O . ASP A 1 72 ? 2.235 6.175 2.844 1.00 89.12 72 ASP A O 1
ATOM 578 N N . VAL A 1 73 ? 3.733 4.943 1.715 1.00 87.00 73 VAL A N 1
ATOM 579 C CA . VAL A 1 73 ? 4.138 4.115 2.865 1.00 87.00 73 VAL A CA 1
ATOM 580 C C . VAL A 1 73 ? 4.821 4.948 3.955 1.00 87.00 73 VAL A C 1
ATOM 582 O O . VAL A 1 73 ? 4.678 4.642 5.142 1.00 87.00 73 VAL A O 1
ATOM 585 N N . SER A 1 74 ? 5.493 6.050 3.601 1.00 88.12 74 SER A N 1
ATOM 586 C CA . SER A 1 74 ? 6.084 6.962 4.593 1.00 88.12 74 SER A CA 1
ATOM 587 C C . SER A 1 74 ? 5.045 7.581 5.539 1.00 88.12 74 SER A C 1
ATOM 589 O O . SER A 1 74 ? 5.340 7.835 6.710 1.00 88.12 74 SER A O 1
ATOM 591 N N . VAL A 1 75 ? 3.807 7.770 5.069 1.00 91.00 75 VAL A N 1
ATOM 592 C CA . VAL A 1 75 ? 2.705 8.313 5.877 1.00 91.00 75 VAL A CA 1
ATOM 593 C C . VAL A 1 75 ? 2.150 7.262 6.841 1.00 91.00 75 VAL A C 1
ATOM 595 O O . VAL A 1 75 ? 1.671 7.601 7.921 1.00 91.00 75 VAL A O 1
ATOM 598 N N . TRP A 1 76 ? 2.253 5.973 6.513 1.00 90.31 76 TRP A N 1
ATOM 599 C CA . TRP A 1 76 ? 1.634 4.908 7.310 1.00 90.31 76 TRP A CA 1
ATOM 600 C C . TRP A 1 76 ? 2.219 4.820 8.716 1.00 90.31 76 TRP A C 1
ATOM 602 O O . TRP A 1 76 ? 1.487 4.602 9.681 1.00 90.31 76 TRP A O 1
ATOM 612 N N . GLN A 1 77 ? 3.531 5.031 8.853 1.00 86.94 77 GLN A N 1
ATOM 613 C CA . GLN A 1 77 ? 4.196 4.996 10.156 1.00 86.94 77 GLN A CA 1
ATOM 614 C C . GLN A 1 77 ? 3.695 6.110 11.079 1.00 86.94 77 GLN A C 1
ATOM 616 O O . GLN A 1 77 ? 3.372 5.849 12.239 1.00 86.94 77 GLN A O 1
ATOM 621 N N . SER A 1 78 ? 3.604 7.341 10.569 1.00 90.50 78 SER A N 1
ATOM 622 C CA . SER A 1 78 ? 3.132 8.478 11.362 1.00 90.50 78 SER A CA 1
ATOM 623 C C . SER A 1 78 ? 1.640 8.358 11.678 1.00 90.50 78 SER A C 1
ATOM 625 O O . SER A 1 78 ? 1.230 8.635 12.807 1.00 90.50 78 SER A O 1
ATOM 627 N N . GLN A 1 79 ? 0.837 7.852 10.736 1.00 91.94 79 GLN A N 1
ATOM 628 C CA . GLN A 1 79 ? -0.583 7.595 10.956 1.00 91.94 79 GLN A CA 1
ATOM 629 C C . GLN A 1 79 ? -0.808 6.529 12.038 1.00 91.94 79 GLN A C 1
ATOM 631 O O . GLN A 1 79 ? -1.552 6.782 12.984 1.00 91.94 79 GLN A O 1
ATOM 636 N N . GLN A 1 80 ? -0.110 5.387 11.977 1.00 91.81 80 GLN A N 1
ATOM 637 C CA . GLN A 1 80 ? -0.213 4.329 12.991 1.00 91.81 80 GLN A CA 1
ATOM 638 C C . GLN A 1 80 ? 0.173 4.831 14.392 1.00 91.81 80 GLN A C 1
ATOM 640 O O . GLN A 1 80 ? -0.499 4.523 15.377 1.00 91.81 80 GLN A O 1
ATOM 645 N N . GLN A 1 81 ? 1.232 5.640 14.496 1.00 92.25 81 GLN A N 1
ATOM 646 C CA . GLN A 1 81 ? 1.638 6.253 15.766 1.00 92.25 81 GLN A CA 1
ATOM 647 C C . GLN A 1 81 ? 0.573 7.212 16.312 1.00 92.25 81 GLN A C 1
ATOM 649 O O . GLN A 1 81 ? 0.295 7.203 17.513 1.00 92.25 81 GLN A O 1
ATOM 654 N N . GLY A 1 82 ? -0.042 8.015 15.440 1.00 93.31 82 GLY A N 1
ATOM 655 C CA . GLY A 1 82 ? -1.139 8.910 15.804 1.00 93.31 82 GLY A CA 1
ATOM 656 C C . GLY A 1 82 ? -2.355 8.153 16.341 1.00 93.31 82 GLY A C 1
ATOM 657 O O . GLY A 1 82 ? -2.866 8.499 17.409 1.00 93.31 82 GLY A O 1
ATOM 658 N N . LEU A 1 83 ? -2.761 7.081 15.653 1.00 92.12 83 LEU A N 1
ATOM 659 C CA . LEU A 1 83 ? -3.881 6.218 16.050 1.00 92.12 83 LEU A CA 1
ATOM 660 C C . LEU A 1 83 ? -3.638 5.514 17.396 1.00 92.12 83 LEU A C 1
ATOM 662 O O . LEU A 1 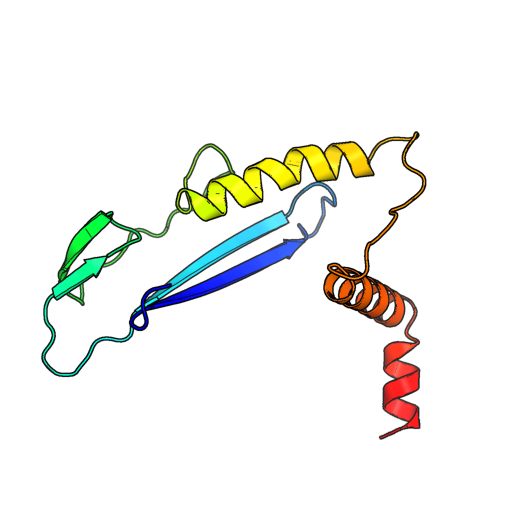83 ? -4.579 5.281 18.151 1.00 92.12 83 LEU A O 1
ATOM 666 N N . GLY A 1 84 ? -2.378 5.223 17.735 1.00 92.81 84 GLY A N 1
ATOM 667 C CA . GLY A 1 84 ? -1.993 4.643 19.027 1.00 92.81 84 GLY A CA 1
ATOM 668 C C . GLY A 1 84 ? -2.003 5.622 20.213 1.00 92.81 84 GLY A C 1
ATOM 669 O O . GLY A 1 84 ? -1.773 5.213 21.354 1.00 92.81 84 GLY A O 1
ATOM 670 N N . SER A 1 85 ? -2.239 6.917 19.988 1.00 95.00 85 SER A N 1
ATOM 671 C CA . SER A 1 8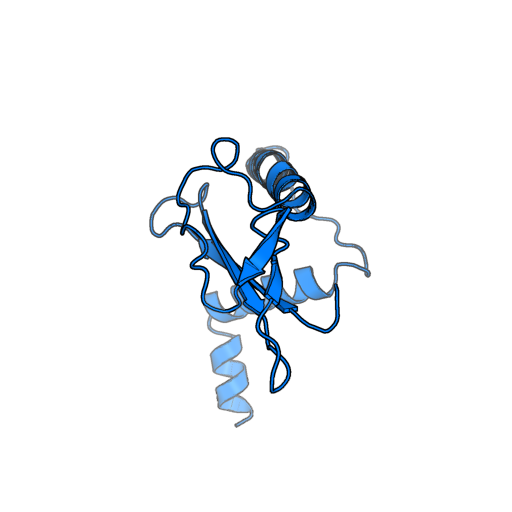5 ? -2.220 7.928 21.049 1.00 95.00 85 SER A CA 1
ATOM 672 C C . SER A 1 85 ? -3.415 7.805 21.999 1.00 95.00 85 SER A C 1
ATOM 674 O O . SER A 1 85 ? -4.563 7.749 21.573 1.00 95.00 85 SER A O 1
ATOM 676 N N . ARG A 1 86 ? -3.187 7.929 23.317 1.00 95.25 86 ARG A N 1
ATOM 677 C CA . ARG A 1 86 ? -4.282 8.052 24.311 1.00 95.25 86 ARG A CA 1
ATOM 678 C C . ARG A 1 86 ? -5.157 9.297 24.103 1.00 95.25 86 ARG A C 1
ATOM 680 O O . ARG A 1 86 ? -6.271 9.368 24.627 1.00 95.25 86 ARG A O 1
ATOM 687 N N . GLY A 1 87 ? -4.621 10.302 23.410 1.00 95.44 87 GLY A N 1
ATOM 688 C CA . GLY A 1 87 ? -5.333 11.529 23.063 1.00 95.44 87 GLY A CA 1
ATOM 689 C C . GLY A 1 87 ? -6.231 11.381 21.836 1.00 95.44 87 GLY A C 1
ATOM 690 O O . GLY A 1 87 ? -7.102 12.222 21.638 1.00 95.44 87 GLY A O 1
ATOM 691 N N . PHE A 1 88 ? -6.053 10.326 21.040 1.00 94.06 88 PHE A N 1
ATOM 692 C CA . PHE A 1 88 ? -6.899 10.061 19.888 1.00 94.06 88 PHE A CA 1
ATOM 693 C C . PHE A 1 88 ? -8.305 9.651 20.350 1.00 94.06 88 PHE A C 1
ATOM 695 O O . PHE A 1 88 ? -8.469 8.833 21.257 1.00 94.06 88 PHE A O 1
ATOM 702 N N . LYS A 1 89 ? -9.330 10.281 19.767 1.00 93.25 89 LYS A N 1
ATOM 703 C CA . LYS A 1 89 ? -10.748 10.070 20.116 1.00 93.25 89 LYS A CA 1
ATOM 704 C C . LYS A 1 89 ? -11.588 9.549 18.948 1.00 93.25 89 LYS A C 1
ATOM 706 O O . LYS A 1 89 ? -12.784 9.349 19.131 1.00 93.25 89 LYS A O 1
ATOM 711 N N . GLY A 1 90 ? -10.974 9.326 17.788 1.00 88.50 90 GLY A N 1
ATOM 712 C CA . GLY A 1 90 ? -11.654 8.981 16.543 1.00 88.50 90 GLY A CA 1
ATOM 713 C C . GLY A 1 90 ? -11.445 10.027 15.448 1.00 88.50 90 GLY A C 1
ATOM 714 O O . GLY A 1 90 ? -10.944 11.127 15.697 1.00 88.50 90 GLY A O 1
ATOM 715 N N . ASP A 1 91 ? -11.848 9.658 14.236 1.00 84.25 91 ASP A N 1
ATOM 716 C CA . ASP A 1 91 ? -11.619 10.431 13.016 1.00 84.25 91 ASP A CA 1
ATOM 717 C C . ASP A 1 91 ? -12.806 11.337 12.686 1.00 84.25 91 ASP A C 1
ATOM 719 O O . ASP A 1 91 ? -13.968 10.942 12.807 1.00 84.25 91 ASP A O 1
ATOM 723 N N . TYR A 1 92 ? -12.526 12.524 12.145 1.00 88.38 92 TYR A N 1
ATOM 724 C CA . TYR A 1 92 ? -13.510 13.266 11.359 1.00 88.38 92 TYR A CA 1
ATOM 725 C C . TYR A 1 92 ? -13.273 12.984 9.874 1.00 88.38 92 TYR A C 1
ATOM 727 O O . TYR A 1 92 ? -12.419 13.605 9.248 1.00 88.38 92 TYR A O 1
ATOM 735 N N . MET A 1 93 ? -14.025 12.040 9.302 1.00 88.94 93 MET A N 1
ATOM 736 C CA . MET A 1 93 ? -13.869 11.684 7.888 1.00 88.94 93 MET A CA 1
ATOM 737 C C . MET A 1 93 ? -14.676 12.626 6.976 1.00 88.94 93 MET A C 1
ATOM 739 O O . MET A 1 93 ? -15.911 12.634 7.064 1.00 88.94 93 MET A O 1
ATOM 743 N N . PRO A 1 94 ? -14.043 13.375 6.057 1.00 93.81 94 PRO A N 1
ATOM 744 C CA . PRO A 1 94 ? -14.748 14.180 5.071 1.00 93.81 94 PRO A CA 1
ATOM 745 C C . PRO A 1 94 ? -15.444 13.301 4.019 1.00 93.81 94 PRO A C 1
ATOM 747 O O . PRO A 1 94 ? -15.171 12.109 3.866 1.00 93.81 94 PRO A O 1
ATOM 750 N N . TYR A 1 95 ? -16.339 13.899 3.231 1.00 95.19 95 TYR A N 1
ATOM 751 C CA . TYR A 1 95 ? -17.091 13.182 2.192 1.00 95.19 95 TYR A CA 1
ATOM 752 C C . TYR A 1 95 ? -16.193 12.520 1.125 1.00 95.19 95 TYR A C 1
ATOM 754 O O . TYR A 1 95 ? -16.555 11.493 0.537 1.00 95.19 95 TYR A O 1
ATOM 762 N N . GLN A 1 96 ? -15.007 13.080 0.876 1.00 96.94 96 GLN A N 1
ATOM 763 C CA . GLN A 1 96 ? -13.991 12.512 -0.012 1.00 96.94 96 GLN A CA 1
ATOM 764 C C . GLN A 1 96 ? -13.549 11.109 0.441 1.00 96.94 96 GLN A C 1
ATOM 766 O O . GLN A 1 96 ? -13.336 10.236 -0.400 1.00 96.94 96 GLN A O 1
ATOM 771 N N . GLU A 1 97 ? -13.515 10.858 1.751 1.00 94.75 97 GLU A N 1
ATOM 772 C CA . GLU A 1 97 ? -13.072 9.597 2.358 1.00 94.75 97 GLU A CA 1
ATOM 773 C C . GLU A 1 97 ? -14.213 8.604 2.610 1.00 94.75 97 GLU A C 1
ATOM 775 O O . GLU A 1 97 ? -14.023 7.563 3.231 1.00 94.75 97 GLU A O 1
ATOM 780 N N . ARG A 1 98 ? -15.415 8.849 2.074 1.00 95.31 98 ARG A N 1
ATOM 781 C CA . ARG A 1 98 ? -16.579 7.960 2.266 1.00 95.31 98 ARG A CA 1
ATOM 782 C C . ARG A 1 98 ? -16.329 6.491 1.898 1.00 95.31 98 ARG A C 1
ATOM 784 O O . ARG A 1 98 ? -16.973 5.611 2.455 1.00 95.31 98 ARG A O 1
ATOM 791 N N . ARG A 1 99 ? -15.405 6.214 0.968 1.00 96.19 99 ARG A N 1
ATOM 792 C CA . ARG A 1 99 ? -15.013 4.838 0.606 1.00 96.19 99 ARG A CA 1
ATOM 793 C C . ARG A 1 99 ? -14.135 4.180 1.671 1.00 96.19 99 ARG A C 1
ATOM 795 O O . ARG A 1 99 ? -14.281 2.985 1.893 1.00 96.19 99 ARG A O 1
ATOM 802 N N . ILE A 1 100 ? -13.284 4.956 2.342 1.00 93.19 100 ILE A N 1
ATOM 803 C CA . ILE A 1 100 ? -12.497 4.503 3.496 1.00 93.19 100 ILE A CA 1
ATOM 804 C C . ILE A 1 100 ? -13.456 4.207 4.652 1.00 93.19 100 ILE A C 1
ATOM 806 O O . ILE A 1 100 ? -13.424 3.115 5.208 1.00 93.19 100 ILE A O 1
ATOM 810 N N . ARG A 1 101 ? -14.411 5.110 4.916 1.00 93.25 101 ARG A N 1
ATOM 811 C CA . ARG A 1 101 ? -15.475 4.866 5.901 1.00 93.25 101 ARG A CA 1
ATOM 812 C C . ARG A 1 101 ? -16.240 3.575 5.620 1.00 93.25 101 ARG A C 1
ATOM 814 O O . ARG A 1 101 ? -16.341 2.724 6.492 1.00 93.25 101 ARG A O 1
ATOM 821 N N . PHE A 1 102 ? -16.740 3.415 4.394 1.00 94.25 102 PHE A N 1
ATOM 822 C CA . PHE A 1 102 ? -17.466 2.211 3.988 1.00 94.25 102 PHE A CA 1
ATOM 823 C C . PHE A 1 102 ? -16.629 0.939 4.179 1.00 94.25 102 PHE A C 1
ATOM 825 O O . PHE A 1 102 ? -17.162 -0.088 4.595 1.00 94.25 102 PHE A O 1
ATOM 832 N N . HIS A 1 103 ? -15.325 0.999 3.898 1.00 93.25 103 HIS A N 1
ATOM 833 C CA . HIS A 1 103 ? -14.418 -0.122 4.122 1.00 93.25 103 HIS A CA 1
ATOM 834 C C . HIS A 1 103 ? -14.350 -0.515 5.606 1.00 93.25 103 HIS A C 1
ATOM 836 O O . HIS A 1 103 ? -14.577 -1.682 5.921 1.00 93.25 103 HIS A O 1
ATOM 842 N N . HIS A 1 104 ? -14.132 0.445 6.512 1.00 91.69 104 HIS A N 1
ATOM 843 C CA . HIS A 1 104 ? -14.115 0.182 7.956 1.00 91.69 104 HIS A CA 1
ATOM 844 C C . HIS A 1 104 ? -15.465 -0.321 8.476 1.00 91.69 104 HIS A C 1
ATOM 846 O O . HIS A 1 104 ? -15.510 -1.353 9.136 1.00 91.69 104 HIS A O 1
ATOM 852 N N . GLU A 1 105 ? -16.574 0.313 8.085 1.00 92.88 105 GLU A N 1
ATOM 853 C CA . GLU A 1 105 ? -17.918 -0.146 8.462 1.00 92.88 105 GLU A CA 1
ATOM 854 C C . GLU A 1 105 ? -18.201 -1.573 7.963 1.00 92.88 105 GLU A C 1
ATOM 856 O O . GLU A 1 105 ? -18.890 -2.344 8.626 1.00 92.88 105 GLU A O 1
ATOM 861 N N . THR A 1 106 ? -17.676 -1.953 6.794 1.00 94.50 106 THR A N 1
ATOM 862 C CA . THR A 1 106 ? -17.818 -3.319 6.269 1.00 94.50 106 THR A CA 1
ATOM 863 C C . THR A 1 106 ? -17.039 -4.324 7.114 1.00 94.50 106 THR A C 1
ATOM 865 O O . THR A 1 106 ? -17.547 -5.415 7.373 1.00 94.50 106 THR A O 1
ATOM 868 N N . ILE A 1 107 ? -15.832 -3.965 7.560 1.00 92.19 107 ILE A N 1
ATOM 869 C CA . ILE A 1 107 ? -15.025 -4.795 8.462 1.00 92.19 107 ILE A CA 1
ATOM 870 C C . ILE A 1 107 ? -15.735 -4.955 9.808 1.00 92.19 107 ILE A C 1
ATOM 872 O O . ILE A 1 107 ? -15.886 -6.084 10.269 1.00 92.19 107 ILE A O 1
ATOM 876 N N . ASP A 1 108 ? -16.242 -3.871 10.393 1.00 94.19 108 ASP A N 1
ATOM 877 C CA . ASP A 1 108 ? -16.977 -3.918 11.663 1.00 94.19 108 ASP A CA 1
ATOM 878 C C . ASP A 1 108 ? -18.201 -4.835 11.560 1.00 94.19 108 ASP A C 1
ATOM 880 O O . ASP A 1 108 ? -18.385 -5.730 12.386 1.00 94.19 108 ASP A O 1
ATOM 884 N N . ARG A 1 109 ? -18.978 -4.699 10.476 1.00 95.75 109 ARG A N 1
ATOM 885 C CA . ARG A 1 109 ? -20.142 -5.558 10.202 1.00 95.75 109 ARG A CA 1
ATOM 886 C C . ARG A 1 109 ? -19.782 -7.022 9.948 1.00 95.75 109 ARG A C 1
ATOM 888 O O . ARG A 1 109 ? -20.613 -7.920 10.104 1.00 95.75 109 ARG A O 1
ATOM 895 N N . TYR A 1 110 ? -18.576 -7.279 9.452 1.00 94.25 110 TYR A N 1
ATOM 896 C CA . TYR A 1 110 ? -18.068 -8.635 9.296 1.00 94.25 110 TYR A CA 1
ATOM 897 C C . TYR A 1 110 ? -17.696 -9.225 10.662 1.00 94.25 110 TYR A C 1
ATOM 899 O O . TYR A 1 110 ? -18.097 -10.349 10.962 1.00 94.25 110 TYR A O 1
ATOM 907 N N . ILE A 1 111 ? -16.998 -8.456 11.504 1.00 94.50 111 ILE A N 1
ATOM 908 C CA . ILE A 1 111 ? -16.577 -8.863 12.852 1.00 94.50 111 ILE A CA 1
ATOM 909 C C . ILE A 1 111 ? -17.790 -9.128 13.757 1.00 94.50 111 ILE A C 1
ATOM 911 O O . ILE A 1 111 ? -17.806 -10.120 14.486 1.00 94.50 111 ILE A O 1
ATOM 915 N N . ASP A 1 112 ? -18.826 -8.289 13.693 1.00 95.75 112 ASP A N 1
ATOM 916 C CA . ASP A 1 112 ? -20.038 -8.429 14.512 1.00 95.75 112 ASP A CA 1
ATOM 917 C C . ASP A 1 112 ? -21.091 -9.401 13.928 1.00 95.75 112 ASP A C 1
ATOM 919 O O . ASP A 1 112 ? -22.146 -9.619 14.527 1.00 95.75 112 ASP A O 1
ATOM 923 N N . ASN A 1 113 ? -20.799 -10.026 12.779 1.00 93.56 113 ASN A N 1
ATOM 924 C CA . ASN A 1 113 ? -21.674 -10.913 11.998 1.00 93.56 113 ASN A CA 1
ATOM 925 C C . ASN A 1 113 ? -22.958 -10.280 11.420 1.00 93.56 113 ASN A C 1
ATOM 927 O O . ASN A 1 113 ? -23.764 -10.987 10.801 1.00 93.56 113 ASN A O 1
ATOM 931 N N . SER A 1 114 ? -23.172 -8.970 11.545 1.00 95.19 114 SER A N 1
ATOM 932 C CA . SER A 1 114 ? -24.348 -8.293 10.984 1.00 95.19 114 SER A CA 1
ATOM 933 C C . SER A 1 114 ? -24.376 -8.340 9.455 1.00 95.19 114 SER A C 1
ATOM 935 O O . SER A 1 114 ? -25.456 -8.474 8.873 1.00 95.19 114 SER A O 1
ATOM 937 N N . LEU A 1 115 ? -23.212 -8.332 8.794 1.00 91.69 115 LEU A N 1
ATOM 938 C CA . LEU A 1 115 ? -23.112 -8.478 7.340 1.00 91.69 115 LEU A CA 1
ATOM 939 C C . LEU A 1 115 ? -23.651 -9.836 6.875 1.00 91.69 115 LEU A C 1
ATOM 941 O O . LEU A 1 115 ? -24.447 -9.905 5.941 1.00 91.69 115 LEU A O 1
ATOM 945 N N . GLN A 1 116 ? -23.257 -10.916 7.551 1.00 92.88 116 GLN A N 1
ATOM 946 C CA . GLN A 1 116 ? -23.697 -12.270 7.205 1.00 92.88 116 GLN A CA 1
ATOM 947 C C . GLN A 1 116 ? -25.198 -12.445 7.442 1.00 92.88 116 GLN A C 1
ATOM 949 O O . GLN A 1 116 ? -25.895 -13.046 6.624 1.00 92.88 116 GLN A O 1
ATOM 954 N N . ASN A 1 117 ? -25.710 -11.880 8.537 1.00 92.62 117 ASN A N 1
ATOM 955 C CA . ASN A 1 117 ? -27.140 -11.874 8.836 1.00 92.62 117 ASN A CA 1
ATOM 956 C C . ASN A 1 117 ? -27.936 -11.104 7.776 1.00 92.62 117 ASN A C 1
ATOM 958 O O . ASN A 1 117 ? -29.000 -11.557 7.355 1.00 92.62 117 ASN A O 1
ATOM 962 N N . PHE A 1 118 ? -27.411 -9.965 7.316 1.00 90.81 118 PHE A N 1
ATOM 963 C CA . PHE A 1 118 ? -28.014 -9.196 6.234 1.00 90.81 118 PHE A CA 1
ATOM 964 C C . PHE A 1 118 ? -28.050 -9.992 4.927 1.00 90.81 118 PHE A C 1
ATOM 966 O O . PHE A 1 118 ? -29.114 -10.082 4.319 1.00 90.81 118 PHE A O 1
ATOM 973 N N . ILE A 1 119 ? -26.930 -10.597 4.515 1.00 92.12 119 ILE A N 1
ATOM 974 C CA . ILE A 1 119 ? -26.861 -11.390 3.278 1.00 92.12 119 ILE A CA 1
ATOM 975 C C . ILE A 1 119 ? -27.882 -12.530 3.330 1.00 92.12 119 ILE A C 1
ATOM 977 O O . ILE A 1 119 ? -28.729 -12.609 2.451 1.00 92.12 119 ILE A O 1
ATOM 981 N N . LYS A 1 120 ? -27.882 -13.332 4.404 1.00 92.69 120 LYS A N 1
ATOM 982 C CA . LYS A 1 120 ? -28.812 -14.463 4.578 1.00 92.69 120 LYS A CA 1
ATOM 983 C C . LYS A 1 120 ? -30.290 -14.069 4.539 1.00 92.69 120 LYS A C 1
ATOM 985 O O . LYS A 1 120 ? -31.117 -14.873 4.136 1.00 92.69 120 LYS A O 1
ATOM 990 N N . LYS A 1 121 ? -30.644 -12.869 5.011 1.00 93.81 121 LYS A N 1
ATOM 991 C CA . LYS A 1 121 ? -32.037 -12.390 5.031 1.00 93.81 121 LYS A CA 1
ATOM 992 C C . LYS A 1 121 ? -32.530 -11.931 3.650 1.00 93.81 121 LYS A C 1
ATOM 994 O O . LYS A 1 121 ? -33.739 -11.861 3.449 1.00 93.81 121 LYS A O 1
ATOM 999 N N . ASN A 1 122 ? -31.621 -11.572 2.743 1.00 91.06 122 ASN A N 1
ATOM 1000 C CA . ASN A 1 122 ? -31.941 -10.938 1.458 1.00 91.06 122 ASN A CA 1
ATOM 1001 C C . ASN A 1 122 ? -31.485 -11.759 0.234 1.00 91.06 122 ASN A C 1
ATOM 1003 O O . ASN A 1 122 ? -31.579 -11.267 -0.889 1.00 91.06 122 ASN A O 1
ATOM 1007 N N . SER A 1 123 ? -30.976 -12.972 0.455 1.00 80.06 123 SER A N 1
ATOM 1008 C CA . SER A 1 123 ? -30.690 -14.001 -0.555 1.00 80.06 123 SER A CA 1
ATOM 1009 C C . SER A 1 123 ? -31.830 -15.006 -0.628 1.00 80.06 123 SER A C 1
ATOM 1011 O O . SER A 1 123 ? -32.244 -15.344 -1.754 1.00 80.06 123 SER A O 1
#

Radius of gyration: 19.82 Å; chains: 1; bounding box: 48×29×56 Å

pLDDT: me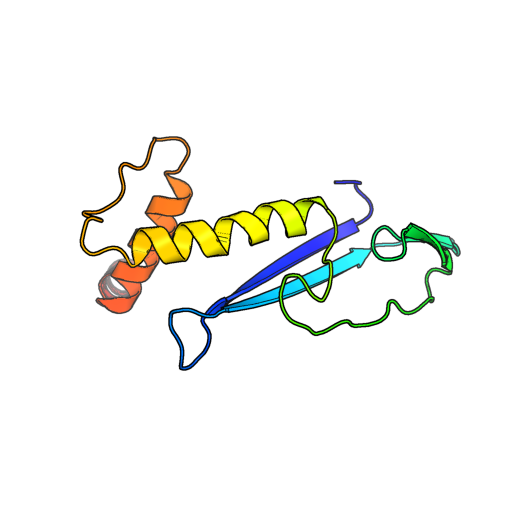an 90.06, std 6.2, range [51.25, 96.94]

Secondary structure (DSSP, 8-state):
--TTEEEEEEEEE-SS-TT-EEEEEEEEE-PPTT--EEEETTTTEEEETTPPPP-----BTTB-S-HHHHHHHHHHHHHHHHHT-TT-------GGGHHHHHHHHHHHHHHTSHHHHHHHHH-